Protein AF-A0A437S6I5-F1 (afdb_monomer_lite)

pLDDT: mean 75.02, std 8.58, range [45.41, 87.38]

Secondary structure (DSSP, 8-state):
-HHHHHHHHHHHHHHHHHHHHHHHHHHHHHHHHHHSPTT--TTGGGHHHHHHHHHHHHHHHHHHHHHHHHH-

Structure (mmCIF, N/CA/C/O backbone):
data_AF-A0A437S6I5-F1
#
_entry.id   AF-A0A437S6I5-F1
#
loop_
_atom_site.group_PDB
_atom_site.id
_atom_site.type_symbol
_atom_site.label_atom_id
_atom_site.label_alt_id
_atom_site.label_comp_id
_atom_site.label_asym_id
_atom_site.label_entity_id
_atom_site.label_seq_id
_atom_site.pdbx_PDB_ins_code
_atom_site.Cartn_x
_atom_site.Cartn_y
_atom_site.Cartn_z
_atom_site.occupancy
_atom_site.B_iso_or_equiv
_atom_site.auth_seq_id
_atom_site.auth_comp_id
_atom_site.auth_asym_id
_atom_site.auth_atom_id
_atom_site.pdbx_PDB_model_num
ATOM 1 N N . MET A 1 1 ? -26.999 5.371 13.192 1.00 45.41 1 MET A N 1
ATOM 2 C CA . MET A 1 1 ? -26.555 4.053 12.668 1.00 45.41 1 MET A CA 1
ATOM 3 C C . MET A 1 1 ? -26.231 4.048 11.166 1.00 45.41 1 MET A C 1
ATOM 5 O O . MET A 1 1 ? -25.164 3.568 10.807 1.00 45.41 1 MET A O 1
ATOM 9 N N . LYS A 1 2 ? -27.052 4.645 10.282 1.00 53.25 2 LYS A N 1
ATOM 10 C CA . LYS A 1 2 ? -26.844 4.645 8.808 1.00 53.25 2 LYS A CA 1
ATOM 11 C C . LYS A 1 2 ? -25.466 5.155 8.325 1.00 53.25 2 LYS A C 1
ATOM 13 O O . LYS A 1 2 ? -24.911 4.620 7.371 1.00 53.25 2 LYS A O 1
ATOM 18 N N . LYS A 1 3 ? -24.885 6.154 9.006 1.00 60.56 3 LYS A N 1
ATOM 19 C CA . LYS A 1 3 ? -23.568 6.743 8.670 1.00 60.56 3 LYS A CA 1
ATOM 20 C C . LYS A 1 3 ? -22.387 5.802 8.969 1.00 60.56 3 LYS A C 1
ATOM 22 O O . LYS A 1 3 ? -21.401 5.822 8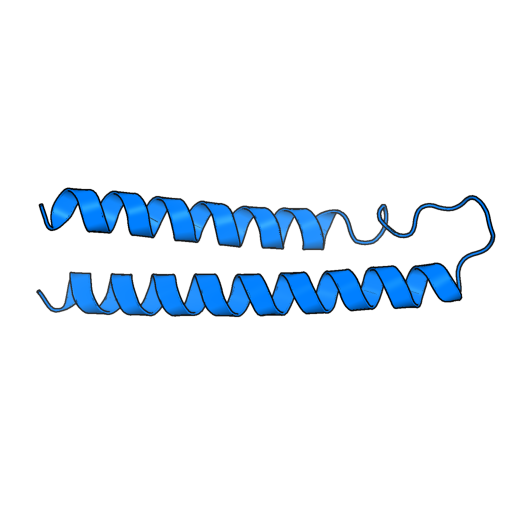.247 1.00 60.56 3 LYS A O 1
ATOM 27 N N . ILE A 1 4 ? -22.510 4.955 9.994 1.00 60.31 4 ILE A N 1
ATOM 28 C CA . ILE A 1 4 ? -21.459 4.018 10.436 1.00 60.31 4 ILE A CA 1
ATOM 29 C C . ILE A 1 4 ? -21.390 2.815 9.485 1.00 60.31 4 ILE A C 1
ATOM 31 O O . ILE A 1 4 ? -20.306 2.392 9.099 1.00 60.31 4 ILE A O 1
ATOM 35 N N . ILE A 1 5 ? -22.550 2.324 9.035 1.00 61.06 5 ILE A N 1
ATOM 36 C CA . ILE A 1 5 ? -22.655 1.234 8.051 1.00 61.06 5 ILE A CA 1
ATOM 37 C C . ILE A 1 5 ? -22.061 1.668 6.700 1.00 61.06 5 ILE A C 1
ATOM 39 O O . ILE A 1 5 ? -21.307 0.916 6.086 1.00 61.06 5 ILE A O 1
ATOM 43 N N . ASN A 1 6 ? -22.326 2.909 6.275 1.00 72.69 6 ASN A N 1
ATOM 44 C CA . ASN A 1 6 ? -21.718 3.477 5.068 1.00 72.69 6 ASN A CA 1
ATOM 45 C C . ASN A 1 6 ? -20.192 3.597 5.176 1.00 72.69 6 ASN A C 1
ATOM 47 O O . ASN A 1 6 ? -19.488 3.271 4.226 1.00 72.69 6 ASN A O 1
ATOM 51 N N . LEU A 1 7 ? -19.671 4.012 6.335 1.00 71.75 7 LEU A N 1
ATOM 52 C CA . LEU A 1 7 ? -18.228 4.148 6.537 1.00 71.75 7 LEU A CA 1
ATOM 53 C C . LEU A 1 7 ? -17.513 2.788 6.559 1.00 71.75 7 LEU A C 1
ATOM 55 O O . LEU A 1 7 ? -16.424 2.659 6.009 1.00 71.75 7 LEU A O 1
ATOM 59 N N . LYS A 1 8 ? -18.160 1.754 7.113 1.00 72.75 8 LYS A N 1
ATOM 60 C CA . LYS A 1 8 ? -17.648 0.378 7.097 1.00 72.75 8 LYS A CA 1
ATOM 61 C C . LYS A 1 8 ? -17.581 -0.190 5.674 1.00 72.75 8 LYS A C 1
ATOM 63 O O . LYS A 1 8 ? -16.571 -0.773 5.292 1.00 72.75 8 LYS A O 1
ATOM 68 N N . ASN A 1 9 ? -18.620 0.033 4.866 1.00 77.44 9 ASN A N 1
ATOM 69 C CA . ASN A 1 9 ? -18.623 -0.363 3.453 1.00 77.44 9 ASN A CA 1
ATOM 70 C C . ASN A 1 9 ? -17.585 0.412 2.631 1.00 77.44 9 ASN A C 1
ATOM 72 O O . ASN A 1 9 ? -16.919 -0.179 1.783 1.00 77.44 9 ASN A O 1
ATOM 76 N N . LEU A 1 10 ? -17.410 1.708 2.910 1.00 77.69 10 LEU A N 1
ATOM 77 C CA . LEU A 1 10 ? -16.397 2.536 2.261 1.00 77.69 10 LEU A CA 1
ATOM 78 C C . LEU A 1 10 ? -14.979 2.054 2.586 1.00 77.69 10 LEU A C 1
ATOM 80 O O . LEU A 1 10 ? -14.166 1.932 1.676 1.00 77.69 10 LEU A O 1
ATOM 84 N N . SER A 1 11 ? -14.696 1.719 3.850 1.00 75.38 11 SER A N 1
ATOM 85 C CA . SER A 1 11 ? -13.387 1.179 4.232 1.00 75.38 11 SER A CA 1
ATOM 86 C C . SER A 1 11 ? -13.121 -0.163 3.549 1.00 75.38 11 SER A C 1
ATOM 88 O O . SER A 1 11 ? -12.045 -0.377 3.005 1.00 75.38 11 SER A O 1
ATOM 90 N N . ARG A 1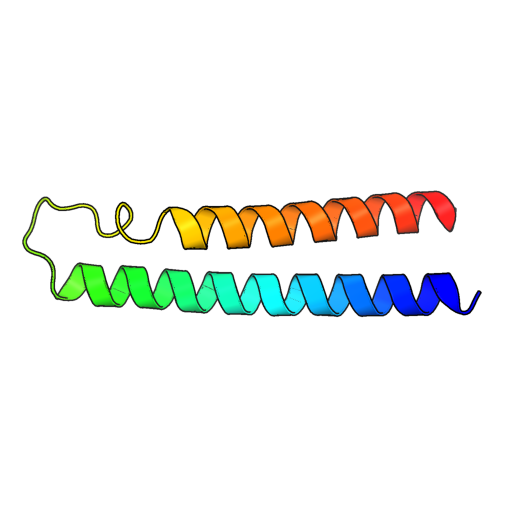 12 ? -14.132 -1.035 3.451 1.00 81.19 12 ARG A N 1
ATOM 91 C CA . AR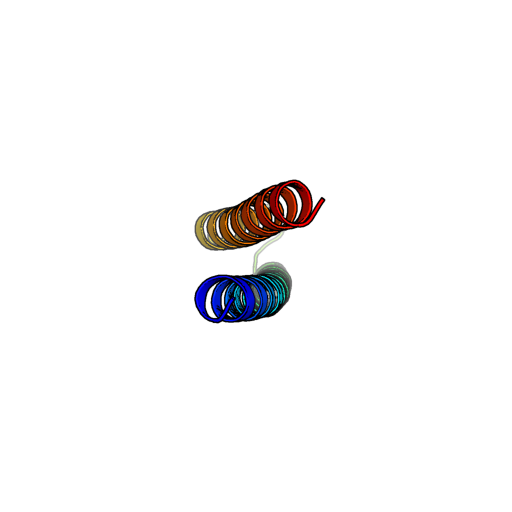G A 1 12 ? -14.019 -2.313 2.730 1.00 81.19 12 ARG A CA 1
ATOM 92 C C . ARG A 1 12 ? -13.724 -2.126 1.236 1.00 81.19 12 ARG A C 1
ATOM 94 O O . ARG A 1 12 ? -12.911 -2.861 0.680 1.00 81.19 12 ARG A O 1
ATOM 101 N N . LEU A 1 13 ? -14.355 -1.135 0.601 1.00 82.31 13 LEU A N 1
ATOM 102 C CA . LEU A 1 13 ? -14.094 -0.755 -0.792 1.00 82.31 13 LEU A CA 1
ATOM 103 C C . LEU A 1 13 ? -12.689 -0.174 -0.983 1.00 82.31 13 LEU A C 1
ATOM 105 O O . LEU A 1 13 ? -12.016 -0.543 -1.941 1.00 82.31 13 LEU A O 1
ATOM 109 N N . LEU A 1 14 ? -12.243 0.704 -0.080 1.00 78.62 14 LEU A N 1
ATOM 110 C CA . LEU A 1 14 ? -10.891 1.278 -0.077 1.00 78.62 14 LEU A CA 1
ATOM 111 C C . LEU A 1 14 ? -9.816 0.206 0.123 1.00 78.62 14 LEU A C 1
ATOM 113 O O . LEU A 1 14 ? -8.784 0.232 -0.540 1.00 78.62 14 LEU A O 1
ATOM 117 N N . TYR A 1 15 ? -10.072 -0.761 0.999 1.00 79.38 15 TYR A N 1
ATOM 118 C CA . TYR A 1 15 ? -9.161 -1.874 1.231 1.00 79.38 15 TYR A CA 1
ATOM 119 C C . TYR A 1 15 ? -9.070 -2.779 -0.002 1.00 79.38 15 TYR A C 1
ATOM 121 O O . TYR A 1 15 ? -7.978 -3.094 -0.472 1.00 79.38 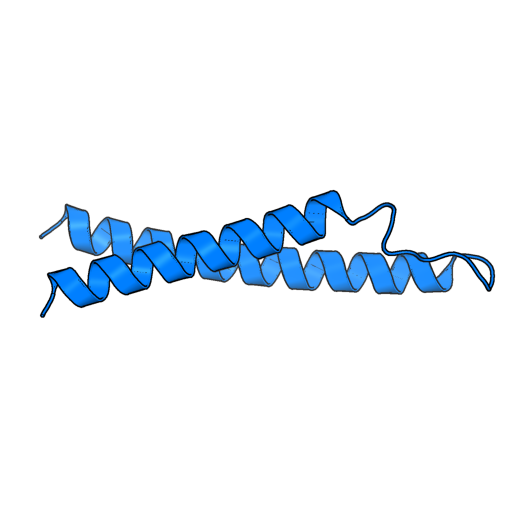15 TYR A O 1
ATOM 129 N N . GLY A 1 16 ? -10.220 -3.142 -0.584 1.00 82.56 16 GLY A N 1
ATOM 130 C CA . GLY A 1 16 ? -10.276 -3.946 -1.805 1.00 82.56 16 GLY A CA 1
ATOM 131 C C . GLY A 1 16 ? -9.604 -3.261 -2.998 1.00 82.56 16 GLY A C 1
ATOM 132 O O . GLY A 1 16 ? -8.809 -3.886 -3.698 1.00 82.56 16 GLY A O 1
ATOM 133 N N . SER A 1 17 ? -9.860 -1.967 -3.207 1.00 80.69 17 SER A N 1
ATOM 134 C CA . SER A 1 17 ? -9.212 -1.199 -4.276 1.00 80.69 17 SER A CA 1
ATOM 135 C C . SER A 1 17 ? -7.711 -1.028 -4.032 1.00 80.69 17 SER A C 1
ATOM 137 O O . SER A 1 17 ? -6.930 -1.165 -4.972 1.00 80.69 17 SER A O 1
ATOM 139 N N . GLY A 1 18 ? -7.291 -0.830 -2.779 1.00 78.19 18 GLY A N 1
ATOM 140 C CA . GLY A 1 18 ? -5.885 -0.793 -2.381 1.00 78.19 18 GLY A CA 1
ATOM 141 C C . GLY A 1 18 ? -5.138 -2.087 -2.712 1.00 78.19 18 GLY A C 1
ATOM 142 O O . GLY A 1 18 ? -4.038 -2.027 -3.259 1.00 78.19 18 GLY A O 1
ATOM 143 N N . ILE A 1 19 ? -5.748 -3.253 -2.464 1.00 84.44 19 ILE A N 1
ATOM 144 C CA . ILE A 1 19 ? -5.173 -4.555 -2.845 1.00 84.44 19 ILE A CA 1
ATOM 145 C C . ILE A 1 19 ? -5.050 -4.671 -4.367 1.00 84.44 19 ILE A C 1
ATOM 147 O O . ILE A 1 19 ? -3.983 -5.023 -4.863 1.00 84.44 19 ILE A O 1
ATOM 151 N N . ILE A 1 20 ? -6.103 -4.333 -5.118 1.00 87.38 20 ILE A N 1
ATOM 152 C CA . ILE A 1 20 ? -6.090 -4.408 -6.589 1.00 87.38 20 ILE A CA 1
ATOM 153 C C . ILE A 1 20 ? -4.973 -3.529 -7.165 1.00 87.38 20 ILE 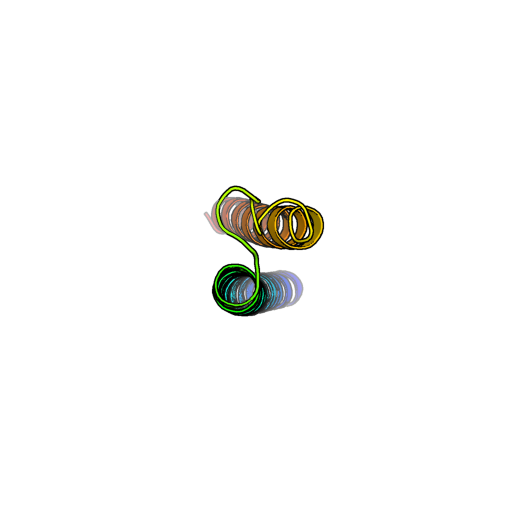A C 1
ATOM 155 O O . ILE A 1 20 ? -4.196 -3.982 -8.007 1.00 87.38 20 ILE A O 1
ATOM 159 N N . ILE A 1 21 ? -4.857 -2.287 -6.690 1.00 82.25 21 ILE A N 1
ATOM 160 C CA . ILE A 1 21 ? -3.815 -1.352 -7.128 1.00 82.25 21 ILE A CA 1
ATOM 161 C C . ILE A 1 21 ? -2.427 -1.898 -6.780 1.00 82.25 21 ILE A C 1
ATOM 163 O O . ILE A 1 21 ? -1.535 -1.860 -7.632 1.00 82.25 21 ILE A O 1
ATOM 167 N N . ALA A 1 22 ? -2.240 -2.465 -5.586 1.00 78.56 22 ALA A N 1
ATOM 168 C CA . ALA A 1 22 ? -0.972 -3.068 -5.185 1.00 78.56 22 ALA A CA 1
ATOM 169 C C . ALA A 1 22 ? -0.581 -4.234 -6.108 1.00 78.56 22 ALA A C 1
ATOM 171 O O . ALA A 1 22 ? 0.545 -4.272 -6.610 1.00 78.56 22 ALA A O 1
ATOM 172 N N . THR A 1 23 ? -1.516 -5.144 -6.403 1.00 84.81 23 THR A N 1
ATOM 173 C CA . THR A 1 23 ? -1.290 -6.286 -7.302 1.00 84.81 23 THR A CA 1
ATOM 174 C C . THR A 1 23 ? -0.958 -5.836 -8.726 1.00 84.81 23 THR A C 1
ATOM 176 O O . THR A 1 23 ? 0.000 -6.330 -9.320 1.00 84.81 23 THR A O 1
ATOM 179 N N . VAL A 1 24 ? -1.692 -4.861 -9.272 1.00 83.50 24 VAL A N 1
ATOM 180 C CA . VAL A 1 24 ? -1.429 -4.308 -10.614 1.00 83.50 24 VAL A CA 1
ATOM 181 C C . VAL A 1 24 ? -0.061 -3.627 -10.672 1.00 83.50 24 VAL A C 1
ATOM 183 O O . VAL A 1 24 ? 0.667 -3.776 -11.656 1.00 83.50 24 VAL A O 1
ATOM 186 N N . THR A 1 25 ? 0.312 -2.902 -9.619 1.00 79.56 25 THR A N 1
ATOM 187 C CA . THR A 1 25 ? 1.608 -2.217 -9.538 1.00 79.56 25 THR A CA 1
ATOM 188 C C . THR A 1 25 ? 2.753 -3.228 -9.485 1.00 79.56 25 THR A C 1
ATOM 190 O O . THR A 1 25 ? 3.709 -3.101 -10.247 1.00 79.56 25 THR A O 1
ATOM 193 N N . LEU A 1 26 ? 2.626 -4.289 -8.680 1.00 80.94 26 LEU A N 1
ATOM 194 C CA . LEU A 1 26 ? 3.568 -5.415 -8.656 1.00 80.94 26 LEU A CA 1
ATOM 195 C C . LEU A 1 26 ? 3.714 -6.071 -10.032 1.00 80.94 26 LEU A C 1
ATOM 197 O O . LEU A 1 26 ? 4.833 -6.273 -10.503 1.00 80.94 26 LEU A O 1
ATOM 201 N N . TYR A 1 27 ? 2.597 -6.340 -10.708 1.00 82.88 27 TYR A N 1
ATOM 202 C CA . TYR A 1 27 ? 2.610 -6.923 -12.047 1.00 82.88 27 TYR A CA 1
ATOM 203 C C . TYR A 1 27 ? 3.334 -6.027 -13.060 1.00 82.88 27 TYR A C 1
ATOM 205 O O . TYR A 1 27 ? 4.169 -6.502 -13.833 1.00 82.88 27 TYR A O 1
ATOM 213 N N . LYS A 1 28 ? 3.080 -4.711 -13.027 1.00 78.50 28 LYS A N 1
ATOM 214 C CA . LYS A 1 28 ? 3.803 -3.745 -13.864 1.00 78.50 28 LYS A CA 1
ATOM 215 C C . LYS A 1 28 ? 5.298 -3.737 -13.569 1.00 78.50 28 LYS A C 1
ATOM 217 O O . LYS A 1 28 ? 6.078 -3.759 -14.514 1.00 78.50 28 LYS A O 1
ATOM 222 N N . ILE A 1 29 ? 5.702 -3.749 -12.299 1.00 77.75 29 ILE A N 1
ATOM 223 C CA . ILE A 1 29 ? 7.121 -3.782 -11.914 1.00 77.75 29 ILE A CA 1
ATOM 224 C C . ILE A 1 29 ? 7.800 -5.036 -12.476 1.00 77.75 29 ILE A C 1
ATOM 226 O O . ILE A 1 29 ? 8.881 -4.928 -13.050 1.00 77.75 29 ILE A O 1
ATOM 230 N N . ILE A 1 30 ? 7.157 -6.206 -12.379 1.00 78.19 30 ILE A N 1
ATOM 231 C CA . ILE A 1 30 ? 7.680 -7.466 -12.934 1.00 78.19 30 ILE A CA 1
ATOM 232 C C . ILE A 1 30 ? 7.795 -7.380 -14.460 1.00 78.19 30 ILE A C 1
ATOM 234 O O . ILE A 1 30 ? 8.834 -7.730 -15.016 1.00 78.19 30 ILE A O 1
ATOM 238 N N . LYS A 1 31 ? 6.766 -6.864 -15.145 1.00 80.06 31 LYS A N 1
ATOM 239 C CA . LYS A 1 31 ? 6.783 -6.719 -16.607 1.00 80.06 31 LYS A CA 1
ATOM 240 C C . LYS A 1 31 ? 7.886 -5.771 -17.078 1.00 80.06 31 LYS A C 1
ATOM 242 O O . LYS A 1 31 ? 8.587 -6.076 -18.035 1.00 80.06 31 LYS A O 1
ATOM 247 N N . VAL A 1 32 ? 8.054 -4.642 -16.395 1.00 73.94 32 VAL A N 1
ATOM 248 C CA . VAL A 1 32 ? 9.101 -3.656 -16.687 1.00 73.94 32 VAL A CA 1
ATOM 249 C C . VAL A 1 32 ? 10.478 -4.267 -16.417 1.00 73.94 32 VAL A C 1
ATOM 251 O O . VAL A 1 32 ? 11.357 -4.159 -17.262 1.00 73.94 32 VAL A O 1
ATOM 254 N N . LYS A 1 33 ? 10.654 -5.022 -15.325 1.00 71.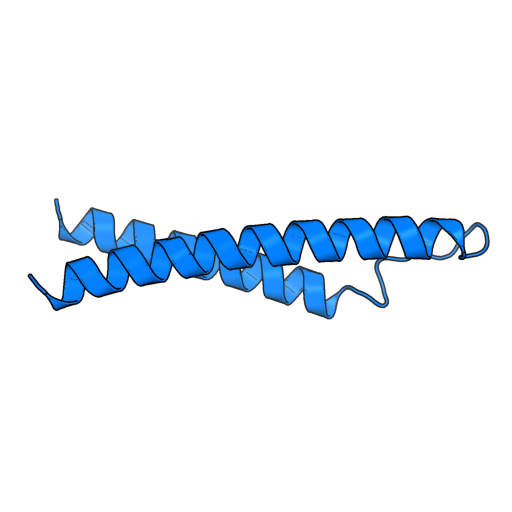00 33 LYS A N 1
ATOM 255 C CA . LYS A 1 33 ? 11.908 -5.736 -15.028 1.00 71.00 33 LYS A CA 1
ATOM 256 C C . LYS A 1 33 ? 12.357 -6.672 -16.159 1.00 71.00 33 LYS A C 1
ATOM 258 O O . LYS A 1 33 ? 13.553 -6.816 -16.361 1.00 71.00 33 LYS A O 1
ATOM 263 N N . MET A 1 34 ? 11.424 -7.294 -16.886 1.00 70.94 34 MET A N 1
ATOM 264 C CA . MET A 1 34 ? 11.744 -8.199 -18.002 1.00 70.94 34 MET A CA 1
ATOM 265 C C . MET A 1 34 ? 12.238 -7.482 -19.267 1.00 70.94 34 MET A C 1
ATOM 267 O O . MET A 1 34 ? 12.884 -8.106 -20.099 1.00 70.94 34 MET A O 1
ATOM 271 N N . ILE A 1 35 ? 11.918 -6.196 -19.430 1.00 75.62 35 ILE A N 1
ATOM 272 C CA . ILE A 1 35 ? 12.264 -5.398 -20.620 1.00 75.62 35 ILE A CA 1
ATOM 273 C C . ILE A 1 35 ? 13.499 -4.524 -20.346 1.00 75.62 35 ILE A C 1
ATOM 275 O O . ILE A 1 35 ? 14.160 -4.051 -21.269 1.00 75.62 35 ILE A O 1
ATOM 279 N N . LEU A 1 36 ? 13.805 -4.286 -19.071 1.00 70.06 36 LEU A N 1
ATOM 280 C CA . LEU A 1 36 ? 14.882 -3.405 -18.658 1.00 70.06 36 LEU A CA 1
ATOM 281 C C . LEU A 1 36 ? 16.248 -4.116 -18.690 1.00 70.06 36 LEU A C 1
ATOM 283 O O . LEU A 1 36 ? 16.350 -5.269 -18.266 1.00 70.06 36 LEU A O 1
ATOM 287 N N . PRO A 1 37 ? 17.310 -3.427 -19.149 1.00 72.56 37 PRO A N 1
ATOM 288 C CA . PRO A 1 37 ? 18.665 -3.959 -19.116 1.00 72.56 37 PRO A CA 1
ATOM 289 C C . PRO A 1 37 ? 19.120 -4.272 -17.678 1.00 72.56 37 PRO A C 1
ATOM 291 O O . PRO A 1 37 ? 18.599 -3.711 -16.708 1.00 72.56 37 PRO A O 1
ATOM 294 N N . PRO A 1 38 ? 20.102 -5.169 -17.503 1.00 68.38 38 PRO A N 1
ATOM 295 C CA . PRO A 1 38 ? 20.635 -5.479 -16.183 1.00 68.38 38 PRO A CA 1
ATOM 296 C C . PRO A 1 38 ? 21.244 -4.220 -15.541 1.00 68.38 38 PRO A C 1
ATOM 298 O O . PRO A 1 38 ? 22.037 -3.522 -16.165 1.00 68.38 38 PRO A O 1
ATOM 301 N N . GLY A 1 39 ? 20.869 -3.929 -14.290 1.00 71.44 39 GLY A N 1
ATOM 302 C CA . GLY A 1 39 ? 21.420 -2.814 -13.503 1.00 71.44 39 GLY A CA 1
ATOM 303 C C . GLY A 1 39 ? 20.494 -1.609 -13.301 1.00 71.44 39 GLY A C 1
ATOM 304 O O . GLY A 1 39 ? 20.838 -0.721 -12.526 1.00 71.44 39 GLY A O 1
ATOM 305 N N . VAL A 1 40 ? 19.308 -1.576 -13.920 1.00 69.81 40 VAL A N 1
ATOM 306 C CA . VAL A 1 40 ? 18.306 -0.520 -13.674 1.00 69.81 40 VAL A CA 1
ATOM 307 C C . VAL A 1 40 ? 17.177 -1.005 -12.758 1.00 69.81 40 VAL A C 1
ATOM 309 O O . VAL A 1 40 ? 16.644 -2.103 -12.915 1.00 69.81 40 VAL A O 1
ATOM 312 N N . CYS A 1 41 ? 16.792 -0.176 -11.782 1.00 67.62 41 CYS A N 1
ATOM 313 C CA . CYS A 1 41 ? 15.716 -0.487 -10.841 1.00 67.62 41 CYS A CA 1
ATOM 314 C C . CYS A 1 41 ? 14.341 -0.123 -11.440 1.00 67.62 41 CYS A C 1
ATOM 316 O O . CYS A 1 41 ? 14.020 1.061 -11.540 1.00 67.62 41 CYS A O 1
ATOM 318 N N . PRO A 1 42 ? 13.465 -1.100 -11.753 1.00 66.81 42 PRO A N 1
ATOM 319 C CA . PRO A 1 42 ? 12.125 -0.847 -12.311 1.00 66.81 42 PRO A CA 1
ATOM 320 C C . PRO A 1 42 ? 11.188 -0.099 -11.345 1.00 66.81 42 PRO A C 1
ATOM 322 O O . PRO A 1 42 ? 10.105 0.338 -11.731 1.00 66.81 42 PRO A O 1
ATOM 325 N N . VAL A 1 43 ? 11.600 0.044 -10.082 1.00 65.69 43 VAL A N 1
ATOM 326 C CA . VAL A 1 43 ? 10.847 0.698 -9.010 1.00 65.69 43 VAL A CA 1
ATOM 327 C C . VAL A 1 43 ? 10.792 2.212 -9.204 1.00 65.69 43 VAL A C 1
ATOM 329 O O . VAL A 1 43 ? 9.774 2.808 -8.866 1.00 65.69 43 VAL A O 1
ATOM 332 N N . ASP A 1 44 ? 11.822 2.837 -9.787 1.00 67.12 44 ASP A N 1
ATOM 333 C CA . ASP A 1 44 ? 11.927 4.303 -9.817 1.00 67.12 44 ASP A CA 1
ATOM 334 C C . ASP A 1 44 ? 10.784 4.967 -10.599 1.00 67.12 44 ASP A C 1
ATOM 336 O O . ASP A 1 44 ? 10.173 5.923 -10.127 1.00 67.12 44 ASP A O 1
ATOM 340 N N . ASN A 1 45 ? 10.367 4.359 -11.711 1.00 68.69 45 ASN A N 1
ATOM 341 C CA . ASN A 1 45 ? 9.270 4.879 -12.529 1.00 68.69 45 ASN A CA 1
ATOM 342 C C . ASN A 1 45 ? 7.866 4.562 -11.972 1.00 68.69 45 ASN A C 1
ATOM 344 O O . ASN A 1 45 ? 6.865 5.033 -12.508 1.00 68.69 45 ASN A O 1
ATOM 348 N N . GLN A 1 46 ? 7.756 3.717 -10.941 1.00 68.94 46 GLN A N 1
ATOM 349 C CA . GLN A 1 46 ? 6.479 3.307 -10.333 1.00 68.94 46 GLN A CA 1
ATOM 350 C C . GLN A 1 46 ? 6.372 3.706 -8.851 1.00 68.94 46 GLN A C 1
ATOM 352 O O . GLN A 1 46 ? 5.353 3.419 -8.219 1.00 68.94 46 GLN A O 1
ATOM 357 N N . ARG A 1 47 ? 7.374 4.416 -8.299 1.00 74.00 47 ARG A N 1
ATOM 358 C CA . ARG A 1 47 ? 7.399 4.900 -6.904 1.00 74.00 47 ARG A CA 1
ATOM 359 C C . ARG A 1 47 ? 6.099 5.592 -6.510 1.00 74.00 47 ARG A C 1
ATOM 361 O O . ARG A 1 47 ? 5.550 5.291 -5.456 1.00 74.00 47 ARG A O 1
ATOM 368 N N . ASN A 1 48 ? 5.585 6.474 -7.367 1.00 77.88 48 ASN A N 1
ATOM 369 C CA . ASN A 1 48 ? 4.386 7.252 -7.061 1.00 77.88 48 ASN A CA 1
ATOM 370 C C . ASN A 1 48 ? 3.156 6.356 -6.839 1.00 77.88 48 ASN A C 1
ATOM 372 O O . ASN A 1 48 ? 2.422 6.530 -5.872 1.00 77.88 48 ASN A O 1
ATOM 376 N N . THR A 1 49 ? 2.961 5.342 -7.686 1.00 74.19 49 THR A N 1
ATOM 377 C CA . THR A 1 49 ? 1.841 4.395 -7.570 1.00 74.19 49 THR A CA 1
ATOM 378 C C . THR A 1 49 ? 1.979 3.503 -6.335 1.00 74.19 49 THR A C 1
ATOM 380 O O . THR A 1 49 ? 0.984 3.222 -5.670 1.00 74.19 49 THR A O 1
ATOM 383 N N . ILE A 1 50 ? 3.209 3.119 -5.980 1.00 77.31 50 ILE A N 1
ATOM 384 C CA . ILE A 1 50 ? 3.497 2.362 -4.754 1.00 77.31 50 ILE A CA 1
ATOM 385 C C . ILE A 1 50 ? 3.133 3.192 -3.516 1.00 77.31 50 ILE A C 1
ATOM 387 O O . ILE A 1 50 ? 2.387 2.714 -2.663 1.00 77.31 50 ILE A O 1
ATOM 391 N N . PHE A 1 51 ? 3.596 4.445 -3.436 1.00 80.56 51 PHE A N 1
ATOM 392 C CA . PHE A 1 51 ? 3.263 5.342 -2.325 1.00 80.56 51 PHE A CA 1
ATOM 393 C C . PHE A 1 51 ? 1.758 5.581 -2.207 1.00 80.56 51 PHE A C 1
ATOM 395 O O . PHE A 1 51 ? 1.222 5.575 -1.100 1.00 80.56 51 PHE A O 1
ATOM 402 N N . LEU A 1 52 ? 1.064 5.726 -3.337 1.00 79.12 52 LEU A N 1
ATOM 403 C CA . LEU A 1 52 ? -0.383 5.922 -3.362 1.00 79.12 52 LEU A CA 1
ATOM 404 C C . LEU A 1 52 ? -1.132 4.688 -2.837 1.00 79.12 52 LEU A C 1
ATOM 406 O O . LEU A 1 52 ? -2.062 4.820 -2.045 1.00 79.12 52 LEU A O 1
ATOM 410 N N . SER A 1 53 ? -0.682 3.487 -3.213 1.00 74.62 53 SER A N 1
ATOM 411 C CA . SER A 1 53 ? -1.253 2.226 -2.730 1.00 74.62 53 SER A CA 1
ATOM 412 C C . SER A 1 53 ? -1.018 2.022 -1.230 1.00 74.62 53 SER A C 1
ATOM 414 O O . SER A 1 53 ? -1.933 1.618 -0.513 1.00 74.62 53 SER A O 1
ATOM 416 N N . ILE A 1 54 ? 0.184 2.344 -0.740 1.00 82.81 54 ILE A N 1
ATOM 417 C CA . ILE A 1 54 ? 0.523 2.292 0.690 1.00 82.81 54 ILE A CA 1
ATOM 418 C C . ILE A 1 54 ? -0.331 3.297 1.472 1.00 82.81 54 ILE A C 1
ATOM 420 O O . ILE A 1 54 ? -0.919 2.943 2.492 1.00 82.81 54 ILE A O 1
ATOM 424 N N . GLY A 1 55 ? -0.457 4.529 0.972 1.00 83.06 55 GLY A N 1
ATOM 425 C CA . GLY A 1 55 ? -1.291 5.563 1.583 1.00 83.06 55 GLY A CA 1
ATOM 426 C C . GLY A 1 55 ? -2.762 5.155 1.672 1.00 83.06 55 GLY A C 1
ATOM 427 O O . GLY A 1 55 ? -3.382 5.321 2.724 1.00 83.06 55 GLY A O 1
ATOM 428 N N . LEU A 1 56 ? -3.310 4.546 0.613 1.00 79.25 56 LEU A N 1
ATOM 429 C CA . LEU A 1 56 ? -4.677 4.021 0.625 1.00 79.25 56 LEU A CA 1
ATOM 430 C C . LEU A 1 56 ? -4.865 2.945 1.701 1.00 79.25 56 LEU A C 1
ATOM 432 O O . LEU A 1 56 ? -5.814 3.028 2.480 1.00 79.25 56 LEU A O 1
ATOM 436 N N . LEU A 1 57 ? -3.948 1.976 1.783 1.00 79.31 57 LEU A N 1
ATOM 437 C CA . LEU A 1 57 ? -4.024 0.888 2.762 1.00 79.31 57 LEU A CA 1
ATOM 438 C C . LEU A 1 57 ? -3.918 1.403 4.202 1.00 79.31 57 LEU A C 1
ATOM 440 O O . LEU A 1 57 ? -4.715 1.007 5.051 1.00 79.31 57 LEU A O 1
ATOM 444 N N . ILE A 1 58 ? -2.995 2.332 4.467 1.00 87.25 58 ILE A N 1
ATOM 445 C CA . ILE A 1 58 ? -2.842 2.957 5.787 1.00 87.25 58 ILE A CA 1
ATOM 446 C C . ILE A 1 58 ? -4.098 3.752 6.155 1.00 87.25 58 ILE A C 1
ATOM 448 O O . ILE A 1 58 ? -4.605 3.609 7.264 1.00 87.25 58 ILE A O 1
ATOM 452 N N . SER A 1 59 ? -4.640 4.557 5.235 1.00 80.56 59 SER A N 1
ATOM 453 C CA . SER A 1 59 ? -5.854 5.336 5.512 1.00 80.56 59 SER A CA 1
ATOM 454 C C . SER A 1 59 ? -7.058 4.440 5.815 1.00 80.56 59 SER A C 1
ATOM 456 O O . SER A 1 59 ? -7.792 4.702 6.766 1.00 80.56 59 SER A O 1
ATOM 458 N N . SER A 1 60 ? -7.221 3.342 5.070 1.00 77.62 60 SER A N 1
ATOM 459 C CA . SER A 1 60 ? -8.285 2.367 5.306 1.00 77.62 60 SER A CA 1
ATOM 460 C C . SER A 1 60 ? -8.126 1.681 6.665 1.00 77.62 60 SER A C 1
ATOM 462 O O . SER A 1 60 ? -9.103 1.567 7.403 1.00 77.62 60 SER A O 1
ATOM 464 N N . PHE A 1 61 ? -6.898 1.318 7.043 1.00 83.38 61 PHE A N 1
ATOM 465 C CA . PHE A 1 61 ? -6.609 0.742 8.355 1.00 83.38 61 PHE A CA 1
ATOM 466 C C . PHE A 1 61 ? -6.906 1.719 9.503 1.00 83.38 61 PHE A C 1
ATOM 468 O O . PHE A 1 61 ? -7.534 1.343 10.489 1.00 83.38 61 PHE A O 1
ATOM 475 N N . ILE A 1 62 ? -6.523 2.994 9.367 1.00 86.44 62 ILE A N 1
ATOM 476 C CA . ILE A 1 62 ? -6.806 4.028 10.375 1.00 86.44 62 ILE A CA 1
ATOM 477 C C . ILE A 1 62 ? -8.316 4.232 10.538 1.00 86.44 62 ILE A C 1
ATOM 479 O O . ILE A 1 62 ? -8.806 4.311 11.665 1.00 86.44 62 ILE A O 1
ATOM 483 N N . ILE A 1 63 ? -9.062 4.307 9.431 1.00 82.38 63 ILE A N 1
ATOM 484 C CA . ILE A 1 63 ? -10.524 4.455 9.464 1.00 82.38 63 ILE A CA 1
ATOM 485 C C . ILE A 1 63 ? -11.162 3.272 10.193 1.00 82.38 63 ILE A C 1
ATOM 487 O O . ILE A 1 63 ? -12.046 3.482 11.024 1.00 82.38 63 ILE A O 1
ATOM 491 N N . ASP A 1 64 ? -10.710 2.051 9.907 1.00 80.75 64 ASP A N 1
ATOM 492 C CA . ASP A 1 64 ? -11.223 0.836 10.541 1.00 80.75 64 ASP A CA 1
ATOM 493 C C . ASP A 1 64 ? -10.933 0.819 12.052 1.00 80.75 64 ASP A C 1
ATOM 495 O O . ASP A 1 64 ? -11.844 0.633 12.859 1.00 80.75 64 ASP A O 1
ATOM 499 N N . LEU A 1 65 ? -9.708 1.179 12.448 1.00 83.12 65 LEU A N 1
ATOM 500 C CA . LEU A 1 65 ? -9.285 1.254 13.849 1.00 83.12 65 LEU A CA 1
ATOM 501 C C . LEU A 1 65 ? -10.092 2.289 14.655 1.00 83.12 65 LEU A C 1
ATOM 503 O O . LEU A 1 65 ? -10.488 2.036 15.796 1.00 83.12 65 LEU A O 1
ATOM 507 N N . PHE A 1 66 ? -10.389 3.451 14.064 1.00 82.94 66 PHE A N 1
ATOM 508 C CA . PHE A 1 66 ? -11.272 4.452 14.675 1.00 82.94 66 PHE A CA 1
ATOM 509 C C . PHE A 1 66 ? -12.733 3.988 14.743 1.00 82.94 66 PHE A C 1
ATOM 511 O O . PHE A 1 66 ? -13.435 4.307 15.707 1.00 82.94 66 PHE A O 1
ATOM 518 N N . LEU A 1 67 ? -13.209 3.248 13.739 1.00 77.75 67 LEU A N 1
ATOM 519 C CA . LEU A 1 67 ? -14.569 2.710 13.715 1.00 77.75 67 LEU A CA 1
ATOM 520 C C . LEU A 1 67 ? -14.767 1.633 14.791 1.00 77.75 67 LEU A C 1
ATOM 522 O O . LEU A 1 67 ? -15.827 1.581 15.417 1.00 77.75 67 LEU A O 1
ATOM 526 N N . GLU A 1 68 ? -13.752 0.801 15.018 1.00 75.94 68 GLU A N 1
ATOM 527 C CA . GLU A 1 68 ? -13.757 -0.242 16.041 1.00 75.94 68 GLU A CA 1
ATOM 528 C C . GLU A 1 68 ? -13.750 0.361 17.451 1.00 75.94 68 GLU A C 1
ATOM 530 O O . GLU A 1 68 ? -14.583 -0.002 18.280 1.00 75.94 68 GLU A O 1
ATOM 535 N N . ARG A 1 69 ? -12.922 1.390 17.692 1.00 72.00 69 ARG A N 1
ATOM 536 C CA . ARG A 1 69 ? -12.921 2.137 18.964 1.00 72.00 69 ARG A CA 1
ATOM 537 C C . ARG A 1 69 ? -14.238 2.837 19.288 1.00 72.00 69 ARG A C 1
ATOM 539 O O . ARG A 1 69 ? -14.484 3.114 20.452 1.00 72.00 69 ARG A O 1
ATOM 546 N N . LYS A 1 70 ? -15.056 3.162 18.284 1.00 63.16 70 LYS A N 1
ATOM 547 C CA . LYS A 1 70 ? -16.345 3.844 18.477 1.00 63.16 70 LYS A CA 1
ATOM 548 C C . LYS A 1 70 ? -17.525 2.884 18.676 1.00 63.16 70 LYS A C 1
ATOM 550 O O . LYS A 1 70 ? -18.590 3.326 19.093 1.00 63.16 70 LYS A O 1
ATOM 555 N N . ASN A 1 71 ? -17.374 1.612 18.301 1.00 57.66 71 ASN A N 1
ATOM 556 C CA . ASN A 1 71 ? -18.394 0.576 18.514 1.00 57.66 71 ASN A CA 1
ATOM 557 C C . ASN A 1 71 ? -18.207 -0.190 19.835 1.00 57.66 71 ASN A C 1
ATOM 559 O O . ASN A 1 71 ? -19.074 -0.992 20.176 1.00 57.66 71 ASN A O 1
ATOM 563 N N . LYS A 1 72 ? -17.094 0.035 20.539 1.00 49.75 72 LYS A N 1
ATOM 564 C CA . LYS A 1 72 ? -16.809 -0.493 21.875 1.00 49.75 72 LYS A CA 1
ATOM 565 C C . LYS A 1 72 ? -17.162 0.546 22.934 1.00 49.75 72 LYS A C 1
ATOM 567 O O . LYS A 1 72 ? -17.633 0.120 24.006 1.00 49.75 72 LYS A O 1
#

Sequence (72 aa):
MKKIINLKNLSRLLYGSGIIIATVTLYKIIKVKMILPPGVCPVDNQRNTIFLSIGLLISSFIIDLFLERKNK

Organism: NCBI:txid2487351

Foldseek 3Di:
DVVLVVLLVVLVVLQVVLVVLVVVLVVQQVVQVVVDDPPDRSCPVSVVSVVVSVVSNVVSVVSVVVSVVVVD

Radius of gyration: 16.62 Å; chains: 1; bounding box: 48×16×42 Å